Protein AF-A0A1X6MYX6-F1 (afdb_monomer_lite)

Structure (mmCIF, N/CA/C/O backbone):
data_AF-A0A1X6MYX6-F1
#
_entry.id   AF-A0A1X6MYX6-F1
#
loop_
_atom_site.group_PDB
_atom_site.id
_atom_site.type_symbol
_atom_site.label_atom_id
_atom_site.label_alt_id
_atom_site.label_comp_id
_atom_site.label_asym_id
_atom_site.label_entity_id
_atom_site.label_seq_id
_atom_site.pdbx_PDB_ins_code
_atom_site.Cartn_x
_atom_site.Cartn_y
_atom_site.Cartn_z
_atom_site.occupancy
_atom_site.B_iso_or_equiv
_atom_site.auth_seq_id
_atom_site.auth_comp_id
_atom_site.auth_asym_id
_atom_site.auth_atom_id
_atom_site.pdbx_PDB_model_num
ATOM 1 N N . LEU A 1 1 ? 3.324 6.986 -19.826 1.00 62.84 1 LEU A N 1
ATOM 2 C CA . LEU A 1 1 ? 4.546 6.340 -19.281 1.00 62.84 1 LEU A CA 1
ATOM 3 C C . LEU A 1 1 ? 5.886 6.814 -19.891 1.00 62.84 1 LEU A C 1
ATOM 5 O O . LEU A 1 1 ? 6.926 6.411 -19.401 1.00 62.84 1 LEU A O 1
ATOM 9 N N . ARG A 1 2 ? 5.945 7.690 -20.912 1.00 76.62 2 ARG A N 1
ATOM 10 C CA . ARG A 1 2 ? 7.222 7.974 -21.619 1.00 76.62 2 ARG A CA 1
ATOM 11 C C . ARG A 1 2 ? 8.216 8.912 -20.913 1.00 76.62 2 ARG A C 1
ATOM 13 O O . ARG A 1 2 ? 9.395 8.838 -21.212 1.00 76.62 2 ARG A O 1
ATOM 20 N N . LYS A 1 3 ? 7.761 9.781 -20.004 1.00 74.44 3 LYS A N 1
ATOM 21 C CA . LYS A 1 3 ? 8.584 10.874 -19.442 1.00 74.44 3 LYS A CA 1
ATOM 22 C C . LYS A 1 3 ? 9.107 10.627 -18.021 1.00 74.44 3 LYS A C 1
ATOM 24 O O . LYS A 1 3 ? 10.059 11.263 -17.622 1.00 74.44 3 LYS A O 1
ATOM 29 N N . HIS A 1 4 ? 8.522 9.708 -17.255 1.00 81.75 4 HIS A N 1
ATOM 30 C CA . HIS A 1 4 ? 8.927 9.471 -15.855 1.00 81.75 4 HIS A CA 1
ATOM 31 C C . HIS A 1 4 ? 8.952 8.000 -15.478 1.00 81.75 4 HIS A C 1
ATOM 33 O O . HIS A 1 4 ? 9.105 7.670 -14.315 1.00 81.75 4 HIS A O 1
ATOM 39 N N . ASN A 1 5 ? 8.785 7.095 -16.438 1.00 85.44 5 ASN A N 1
ATOM 40 C CA . ASN A 1 5 ? 8.948 5.690 -16.117 1.00 85.44 5 ASN A CA 1
ATOM 41 C C . ASN A 1 5 ? 10.449 5.441 -15.896 1.00 85.44 5 ASN A C 1
ATOM 43 O O . ASN A 1 5 ? 11.215 5.779 -16.806 1.00 85.44 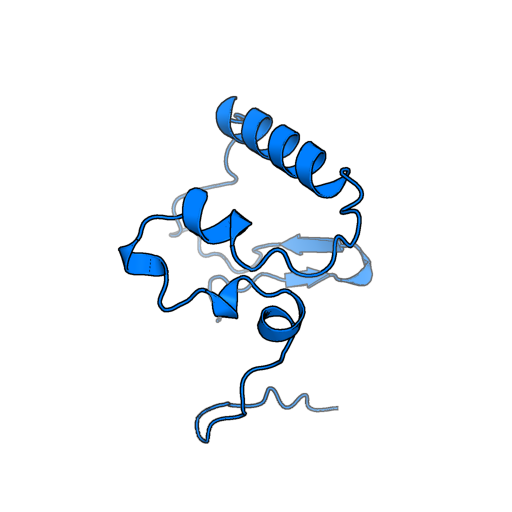5 ASN A O 1
ATOM 47 N N . PRO A 1 6 ? 10.886 4.903 -14.750 1.00 86.44 6 PRO A N 1
ATOM 48 C CA . PRO A 1 6 ? 12.279 4.546 -14.559 1.00 86.44 6 PRO A CA 1
ATOM 49 C C . PRO A 1 6 ? 12.645 3.312 -15.392 1.00 86.44 6 PRO A C 1
ATOM 51 O O . PRO A 1 6 ? 11.796 2.617 -15.954 1.00 86.44 6 PRO A O 1
ATOM 54 N N . GLU A 1 7 ? 13.937 3.060 -15.502 1.00 87.19 7 GLU A N 1
ATOM 55 C CA . GLU A 1 7 ? 14.480 1.765 -15.887 1.00 87.19 7 GLU A CA 1
ATOM 56 C C . GLU A 1 7 ? 14.845 1.017 -14.613 1.00 87.19 7 GLU A C 1
ATOM 58 O O . GLU A 1 7 ? 15.555 1.564 -13.770 1.00 87.19 7 GLU A O 1
ATOM 63 N N . ILE A 1 8 ? 14.339 -0.207 -14.471 1.00 90.62 8 ILE A N 1
ATOM 64 C CA . ILE A 1 8 ? 14.531 -1.038 -13.283 1.00 90.62 8 ILE A CA 1
ATOM 65 C C . ILE A 1 8 ? 15.376 -2.245 -13.682 1.00 90.62 8 ILE A C 1
ATOM 67 O O . ILE A 1 8 ? 15.039 -2.966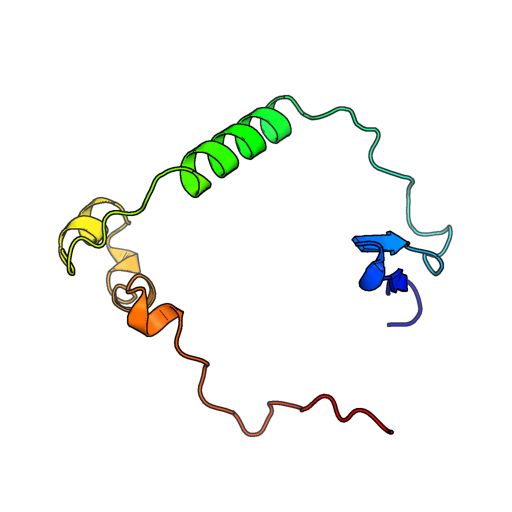 -14.620 1.00 90.62 8 ILE A O 1
ATOM 71 N N . ASN A 1 9 ? 16.475 -2.463 -12.967 1.00 89.69 9 ASN A N 1
ATOM 72 C CA . ASN A 1 9 ? 17.283 -3.667 -13.049 1.00 89.69 9 ASN A CA 1
ATOM 73 C C . ASN A 1 9 ? 17.068 -4.493 -11.778 1.00 89.69 9 ASN A C 1
ATOM 75 O O . ASN A 1 9 ? 17.725 -4.274 -10.762 1.00 89.69 9 ASN A O 1
ATOM 79 N N . TRP A 1 10 ? 16.162 -5.465 -11.861 1.00 87.94 10 TRP A N 1
ATOM 80 C CA . TRP A 1 10 ? 15.807 -6.332 -10.738 1.00 87.94 10 TRP A CA 1
ATOM 81 C C . TRP A 1 10 ? 16.966 -7.211 -10.259 1.00 87.94 10 TRP A C 1
ATOM 83 O O . TRP A 1 10 ? 17.112 -7.410 -9.060 1.00 87.94 10 TRP A O 1
ATOM 93 N N . ALA A 1 11 ? 17.832 -7.677 -11.165 1.00 90.50 11 ALA A N 1
ATOM 94 C CA . ALA A 1 11 ? 18.972 -8.526 -10.809 1.00 90.50 11 ALA A CA 1
ATOM 95 C C . ALA A 1 11 ? 20.018 -7.791 -9.954 1.00 90.50 11 ALA A C 1
ATOM 97 O O . ALA A 1 11 ? 20.698 -8.411 -9.143 1.00 90.50 11 ALA A O 1
ATOM 98 N N . LYS A 1 12 ? 20.150 -6.472 -10.142 1.00 90.25 12 LYS A N 1
ATOM 99 C CA . LYS A 1 12 ? 21.066 -5.618 -9.369 1.00 90.25 12 LYS A CA 1
ATOM 100 C C . LYS A 1 12 ? 20.380 -4.837 -8.246 1.00 90.25 12 LYS A C 1
ATOM 102 O O . LYS A 1 12 ? 21.072 -4.203 -7.460 1.00 90.25 12 LYS A O 1
ATOM 107 N N . GLY A 1 13 ? 19.047 -4.846 -8.185 1.00 87.44 13 GLY A N 1
ATOM 108 C CA . GLY A 1 13 ? 18.282 -4.013 -7.253 1.00 87.44 13 GLY A CA 1
ATOM 109 C C . GLY A 1 13 ? 18.409 -2.509 -7.529 1.00 87.44 13 GLY A C 1
ATOM 110 O O . GLY A 1 13 ? 18.264 -1.697 -6.621 1.00 87.44 13 GLY A O 1
ATOM 111 N N . GLU A 1 14 ? 18.699 -2.120 -8.771 1.00 89.12 14 GLU A N 1
ATOM 112 C CA . GLU A 1 14 ? 18.933 -0.723 -9.148 1.00 89.12 14 GLU A CA 1
ATOM 113 C C . GLU A 1 14 ? 17.778 -0.167 -9.976 1.00 89.12 14 GLU A C 1
ATOM 115 O O . GLU A 1 14 ? 17.177 -0.875 -10.786 1.00 89.12 14 GLU A O 1
ATOM 120 N N . TRP A 1 15 ? 17.522 1.135 -9.865 1.00 87.88 15 TRP A N 1
ATOM 121 C CA . TRP A 1 15 ? 16.570 1.814 -10.736 1.00 87.88 15 TRP A CA 1
ATOM 122 C C . TRP A 1 15 ? 17.018 3.249 -11.061 1.00 87.88 15 TRP A C 1
ATOM 124 O O . TRP A 1 15 ? 17.681 3.905 -10.258 1.00 87.88 15 TRP A O 1
ATOM 134 N N . ARG A 1 16 ? 16.712 3.735 -12.275 1.00 83.94 16 ARG A N 1
ATOM 135 C CA . ARG A 1 16 ? 17.162 5.049 -12.781 1.00 83.94 16 ARG A CA 1
ATOM 136 C C . ARG A 1 16 ? 16.074 5.781 -13.564 1.00 83.94 16 ARG A C 1
ATOM 138 O O . ARG A 1 16 ? 15.423 5.196 -14.423 1.00 83.94 16 ARG A O 1
ATOM 145 N N . TYR A 1 17 ? 15.935 7.091 -13.356 1.00 81.62 17 TYR A N 1
ATOM 146 C CA . TYR A 1 17 ? 15.049 7.959 -14.149 1.00 81.62 17 TYR A CA 1
ATOM 147 C C . TYR A 1 17 ? 15.735 8.483 -15.423 1.00 81.62 17 TYR A C 1
ATOM 149 O O . TYR A 1 17 ? 15.908 9.686 -15.603 1.00 81.62 17 TYR A O 1
ATOM 157 N N . THR A 1 18 ? 16.112 7.582 -16.332 1.00 83.19 18 THR A N 1
ATOM 158 C CA . THR A 1 18 ? 16.796 7.926 -17.599 1.00 83.19 18 THR A CA 1
ATOM 159 C C . THR A 1 18 ? 15.957 8.794 -18.541 1.00 83.19 18 THR A C 1
ATOM 161 O O . THR A 1 18 ? 16.506 9.491 -19.386 1.00 83.19 18 THR A O 1
ATOM 164 N N . ARG A 1 19 ? 14.624 8.773 -18.400 1.00 84.12 19 ARG A N 1
ATOM 165 C CA . ARG A 1 19 ? 13.675 9.463 -19.295 1.00 84.12 19 ARG A CA 1
ATOM 166 C C . ARG A 1 19 ? 13.100 10.770 -18.746 1.00 84.12 19 ARG A C 1
ATOM 168 O O . ARG A 1 19 ? 12.248 11.362 -19.407 1.00 84.12 19 ARG A O 1
ATOM 175 N N . CYS A 1 20 ? 13.521 11.1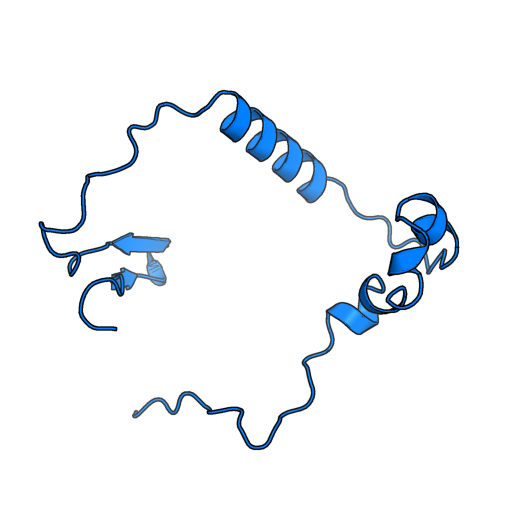97 -17.554 1.00 82.00 20 CYS A N 1
ATOM 176 C CA . CYS A 1 20 ? 13.001 12.407 -16.920 1.00 82.00 20 CYS A CA 1
ATOM 177 C C . CYS A 1 20 ? 13.402 13.658 -17.724 1.00 82.00 20 CYS A C 1
ATOM 179 O O . CYS A 1 20 ? 14.599 13.904 -17.872 1.00 82.00 20 CYS A O 1
ATOM 181 N N . PRO A 1 21 ? 12.448 14.445 -18.261 1.00 81.56 21 PRO A N 1
ATOM 182 C CA . PRO A 1 21 ? 12.771 15.653 -19.013 1.00 81.56 21 PRO A CA 1
ATOM 183 C C . PRO A 1 21 ? 13.351 16.734 -18.095 1.00 81.56 21 PRO A C 1
ATOM 185 O O . PRO A 1 21 ? 12.947 16.859 -16.941 1.00 81.56 21 PRO A O 1
ATOM 188 N N . GLU A 1 22 ? 14.235 17.577 -18.628 1.00 77.12 22 GLU A N 1
ATOM 189 C CA . GLU A 1 22 ? 14.911 18.644 -17.867 1.00 77.12 22 GLU A CA 1
ATOM 190 C C . GLU A 1 22 ? 13.958 19.706 -17.302 1.00 77.12 22 GLU A C 1
ATOM 192 O O . GLU A 1 22 ? 14.264 20.351 -16.303 1.00 77.12 22 GLU A O 1
ATOM 197 N N . SER A 1 23 ? 12.772 19.852 -17.902 1.00 81.62 23 SER A N 1
ATOM 198 C CA . SER A 1 23 ? 11.694 20.698 -17.379 1.00 81.62 23 SER A CA 1
ATOM 199 C C . SER A 1 23 ? 11.137 20.202 -16.040 1.00 81.62 23 SER A C 1
ATOM 201 O O . SER A 1 23 ? 10.365 20.907 -15.395 1.00 81.62 23 SER A O 1
ATOM 203 N N . CYS A 1 24 ? 11.475 18.979 -15.629 1.00 78.50 24 CYS A N 1
ATOM 204 C CA . CYS A 1 24 ? 11.161 18.470 -14.308 1.00 78.50 24 CYS A CA 1
ATOM 205 C C . CYS A 1 24 ? 12.114 19.123 -13.292 1.00 78.50 24 CYS A C 1
ATOM 207 O O . CYS A 1 24 ? 13.264 18.715 -13.134 1.00 78.50 24 CYS A O 1
ATOM 209 N N . ALA A 1 25 ? 11.652 20.173 -12.616 1.00 66.00 25 ALA A N 1
ATOM 210 C CA . ALA A 1 25 ? 12.425 20.838 -11.570 1.00 66.00 25 ALA A CA 1
ATOM 211 C C . ALA A 1 25 ? 12.521 19.959 -10.299 1.00 66.00 25 ALA A C 1
ATOM 213 O O . ALA A 1 25 ? 11.541 19.317 -9.927 1.00 66.00 25 ALA A O 1
ATOM 214 N N . PRO A 1 26 ? 13.649 19.978 -9.567 1.00 57.34 26 PRO A N 1
ATOM 215 C CA . PRO A 1 26 ? 14.942 19.504 -10.043 1.00 57.34 26 PRO A CA 1
ATOM 216 C C . PRO A 1 26 ? 15.554 18.436 -9.117 1.00 57.34 26 PRO A C 1
ATOM 218 O O . PRO A 1 26 ? 15.290 18.408 -7.922 1.00 57.34 26 PRO A O 1
ATOM 221 N N . LYS A 1 27 ? 16.446 17.638 -9.723 1.00 56.19 27 LYS A N 1
ATOM 222 C CA . LYS A 1 27 ? 17.715 17.086 -9.202 1.00 56.19 27 LYS A CA 1
ATOM 223 C C . LYS A 1 27 ? 17.667 16.471 -7.808 1.00 56.19 27 LYS A C 1
ATOM 225 O O . LYS A 1 27 ? 17.494 17.197 -6.841 1.00 56.19 27 LYS A O 1
ATOM 230 N N . ALA A 1 28 ? 17.916 15.152 -7.777 1.00 53.72 28 ALA A N 1
ATOM 231 C CA . ALA A 1 28 ? 18.301 14.337 -6.623 1.00 53.72 28 ALA A CA 1
ATOM 232 C C . ALA A 1 28 ? 18.185 15.111 -5.318 1.00 53.72 28 ALA A C 1
ATOM 234 O O . ALA A 1 28 ? 19.051 15.951 -5.050 1.00 53.72 28 ALA A O 1
ATOM 235 N N . ARG A 1 29 ? 17.105 14.848 -4.560 1.00 51.62 29 ARG A N 1
ATOM 236 C CA . ARG A 1 29 ? 16.974 15.310 -3.178 1.00 51.62 29 ARG A CA 1
ATOM 237 C C . ARG A 1 29 ? 18.374 15.280 -2.588 1.00 51.62 29 ARG A C 1
ATOM 239 O O . ARG A 1 29 ? 18.979 14.208 -2.526 1.00 51.62 29 ARG A O 1
ATOM 246 N N . LYS A 1 30 ? 18.930 16.458 -2.278 1.00 48.88 30 LYS A N 1
ATOM 247 C CA . LYS A 1 30 ? 20.142 16.506 -1.470 1.00 48.88 30 LYS A CA 1
ATOM 248 C C . LYS A 1 30 ? 19.817 15.597 -0.298 1.00 48.88 30 LYS A C 1
ATOM 250 O O . LYS A 1 30 ? 18.740 15.748 0.278 1.00 48.88 30 LYS A O 1
ATOM 255 N N . THR A 1 31 ? 20.680 14.638 -0.002 1.00 52.53 31 THR A N 1
ATOM 256 C CA . THR A 1 31 ? 20.611 13.846 1.223 1.00 52.53 31 THR A CA 1
ATOM 257 C C . THR A 1 31 ? 20.911 14.775 2.400 1.00 52.53 31 THR A C 1
ATOM 259 O O . THR A 1 31 ? 21.890 14.610 3.114 1.00 52.53 31 THR A O 1
ATOM 262 N N . ASN A 1 32 ? 20.102 15.815 2.573 1.00 49.78 32 ASN A N 1
ATOM 263 C CA . ASN A 1 32 ? 19.786 16.318 3.882 1.00 49.78 32 ASN A CA 1
ATOM 264 C C . ASN A 1 32 ? 18.805 15.262 4.358 1.00 49.78 32 ASN A C 1
ATOM 266 O O . ASN A 1 32 ? 17.628 15.317 4.014 1.00 49.78 32 ASN A O 1
ATOM 270 N N . HIS A 1 33 ? 19.341 14.198 4.951 1.00 55.31 33 HIS A N 1
ATOM 271 C CA . HIS A 1 33 ? 18.510 13.249 5.660 1.00 55.31 33 HIS A CA 1
ATOM 272 C C . HIS A 1 33 ? 17.797 14.104 6.695 1.00 55.31 33 HIS A C 1
ATOM 274 O O . HIS A 1 33 ? 18.451 14.641 7.593 1.00 55.31 33 HIS A O 1
ATOM 280 N N . ASP A 1 34 ? 16.518 14.375 6.454 1.00 67.31 34 ASP A N 1
ATOM 281 C CA . ASP A 1 34 ? 15.727 15.099 7.422 1.00 67.31 34 ASP A CA 1
ATOM 282 C C . ASP A 1 34 ? 15.858 14.295 8.723 1.00 67.31 34 ASP A C 1
ATOM 284 O O . ASP A 1 34 ? 15.725 13.065 8.679 1.00 67.31 34 ASP A O 1
ATOM 288 N N . PRO A 1 35 ? 16.235 14.901 9.857 1.00 72.88 35 PRO A N 1
ATOM 289 C CA . PRO A 1 35 ? 16.249 14.175 11.120 1.00 72.88 35 PRO A CA 1
ATOM 290 C C . PRO A 1 35 ? 14.912 13.458 11.376 1.00 72.88 35 PRO A C 1
ATOM 292 O O . PRO A 1 35 ? 14.918 12.384 11.976 1.00 72.88 35 PRO A O 1
ATOM 295 N N . GLU A 1 36 ? 13.800 13.973 10.842 1.00 75.50 36 GLU A N 1
ATOM 296 C CA . GLU A 1 36 ? 12.503 13.292 10.845 1.00 75.50 36 GLU A CA 1
ATOM 297 C C . GLU A 1 36 ? 12.491 12.026 9.966 1.00 75.50 36 GLU A C 1
ATOM 299 O O . GLU A 1 36 ? 11.980 10.995 10.397 1.00 75.50 36 GLU A O 1
ATOM 304 N N . ASP A 1 37 ? 13.111 12.038 8.779 1.00 77.12 37 ASP A N 1
ATOM 305 C CA . ASP A 1 37 ? 13.224 10.857 7.903 1.00 77.12 37 ASP A CA 1
ATOM 306 C C . ASP A 1 37 ? 14.046 9.736 8.565 1.00 77.12 37 ASP A C 1
ATOM 308 O O . ASP A 1 37 ? 13.709 8.557 8.443 1.00 77.12 37 ASP A O 1
ATOM 312 N N . LEU A 1 38 ? 15.120 10.095 9.278 1.00 78.38 38 LEU A N 1
ATOM 313 C CA . LEU A 1 38 ? 15.946 9.151 10.043 1.00 78.38 38 LEU A CA 1
ATOM 314 C C . LEU A 1 38 ? 15.170 8.532 11.202 1.00 78.38 38 LEU A C 1
ATOM 316 O O . LEU A 1 38 ? 15.178 7.314 11.373 1.00 78.38 38 LEU A O 1
ATOM 320 N N . GLN A 1 39 ? 14.472 9.373 11.964 1.00 82.19 39 GLN A N 1
ATOM 321 C CA . GLN A 1 39 ? 13.629 8.938 13.070 1.00 82.19 39 GLN A CA 1
ATOM 322 C C . GLN A 1 39 ? 12.512 8.006 12.582 1.00 82.19 39 GLN A C 1
ATOM 324 O O . GLN A 1 39 ? 12.237 6.981 13.207 1.00 82.19 39 GLN A O 1
ATOM 329 N N . MET A 1 40 ? 11.901 8.320 11.437 1.00 80.38 40 MET A N 1
ATOM 330 C CA . MET A 1 40 ? 10.892 7.473 10.808 1.00 80.38 40 MET A CA 1
ATOM 331 C C . MET A 1 40 ? 11.474 6.143 10.321 1.00 80.38 40 MET A C 1
ATOM 333 O O . MET A 1 40 ? 10.853 5.101 10.526 1.00 80.38 40 MET A O 1
ATOM 337 N N . ALA A 1 41 ? 12.665 6.143 9.718 1.00 84.00 41 ALA A N 1
ATOM 338 C CA . ALA A 1 41 ? 13.328 4.918 9.278 1.00 84.00 41 ALA A CA 1
ATOM 339 C C . ALA A 1 41 ? 13.684 3.995 10.457 1.00 84.00 41 ALA A C 1
ATOM 341 O O . ALA A 1 41 ? 13.456 2.787 10.386 1.00 84.00 41 ALA A O 1
ATOM 342 N N . GLU A 1 42 ? 14.188 4.558 11.556 1.00 84.06 42 GLU A N 1
ATOM 343 C CA . GLU A 1 42 ? 14.510 3.812 12.774 1.00 84.06 42 GLU A CA 1
ATOM 344 C C . GLU A 1 42 ? 13.251 3.238 13.439 1.00 84.06 42 GLU A C 1
ATOM 346 O O . GLU A 1 42 ? 13.223 2.071 13.834 1.00 84.06 42 GLU A O 1
ATOM 351 N N . PHE A 1 43 ? 12.168 4.019 13.482 1.00 83.44 43 PHE A N 1
ATOM 352 C CA . PHE A 1 43 ? 10.875 3.564 13.985 1.00 83.44 43 PHE A CA 1
ATOM 353 C C . PHE A 1 43 ? 10.312 2.398 13.161 1.00 83.44 43 PHE A C 1
ATOM 355 O O . PHE A 1 43 ? 9.886 1.388 13.725 1.00 83.44 43 PHE A O 1
ATOM 362 N N . VAL A 1 44 ? 10.366 2.491 11.829 1.00 84.69 44 VAL A N 1
ATOM 363 C CA . VAL A 1 44 ? 9.927 1.412 10.930 1.00 84.69 44 VAL A CA 1
ATOM 364 C C . VAL A 1 44 ? 10.788 0.162 11.114 1.00 84.69 44 VAL A C 1
ATOM 366 O O . VAL A 1 44 ? 10.243 -0.934 11.224 1.00 84.69 44 VAL A O 1
ATOM 369 N N . ALA A 1 45 ? 12.112 0.304 11.221 1.00 85.31 45 ALA A N 1
ATOM 370 C CA . ALA A 1 45 ? 13.005 -0.822 11.487 1.00 85.31 45 ALA A CA 1
ATOM 371 C C . ALA A 1 45 ? 12.696 -1.495 12.837 1.00 85.31 45 ALA A C 1
ATOM 373 O O . ALA A 1 45 ? 12.693 -2.721 12.932 1.00 85.31 45 ALA A O 1
ATOM 374 N N . SER A 1 46 ? 12.376 -0.712 13.872 1.00 82.56 46 SER A N 1
ATOM 375 C CA . SER A 1 46 ? 11.959 -1.237 15.176 1.00 82.56 46 SER A CA 1
ATOM 376 C C . SER A 1 46 ? 10.647 -2.022 15.105 1.00 82.56 46 SER A C 1
ATOM 378 O O . SER A 1 46 ? 10.516 -3.031 15.793 1.00 82.56 46 SER A O 1
ATOM 380 N N . ILE A 1 47 ? 9.689 -1.594 14.277 1.00 79.19 47 ILE A N 1
ATOM 381 C CA . ILE A 1 47 ? 8.428 -2.321 14.069 1.00 79.19 47 ILE A CA 1
ATOM 382 C C . ILE A 1 47 ? 8.674 -3.636 13.329 1.00 79.19 47 ILE A C 1
ATOM 384 O O . ILE A 1 47 ? 8.160 -4.663 13.755 1.00 79.19 47 ILE A O 1
ATOM 388 N N . LEU A 1 48 ? 9.463 -3.617 12.252 1.00 75.81 48 LEU A N 1
ATOM 389 C CA . LEU A 1 48 ? 9.717 -4.805 11.428 1.00 75.81 48 LEU A CA 1
ATOM 390 C C . LEU A 1 48 ? 10.510 -5.894 12.164 1.00 75.81 48 LEU A C 1
ATOM 392 O O . LEU A 1 48 ? 10.335 -7.069 11.867 1.00 75.81 48 LEU A O 1
ATOM 396 N N . ASN A 1 49 ? 11.366 -5.507 13.113 1.00 75.19 49 ASN A N 1
ATOM 397 C CA . ASN A 1 49 ? 12.161 -6.435 13.921 1.00 75.19 49 ASN A CA 1
ATOM 398 C C . ASN A 1 49 ? 11.426 -6.959 15.163 1.00 75.19 49 ASN A C 1
ATOM 400 O O . ASN A 1 49 ? 11.986 -7.772 15.896 1.00 75.19 49 ASN A O 1
ATOM 404 N N . LYS A 1 50 ? 10.217 -6.466 15.459 1.00 72.00 50 LYS A N 1
ATOM 405 C CA . LYS A 1 50 ? 9.387 -7.076 16.495 1.00 72.00 50 LYS A CA 1
ATOM 406 C C . LYS A 1 50 ? 8.741 -8.309 15.891 1.00 72.00 50 LYS A C 1
ATOM 408 O O . LYS A 1 50 ? 7.873 -8.180 15.032 1.00 72.00 50 LYS A O 1
ATOM 413 N N . ASP A 1 51 ? 9.162 -9.474 16.369 1.00 54.72 51 ASP A N 1
ATOM 414 C CA . ASP A 1 51 ? 8.438 -10.720 16.163 1.00 54.72 51 ASP A CA 1
ATOM 415 C C . ASP A 1 51 ? 6.992 -10.482 16.611 1.00 54.72 51 ASP A C 1
ATOM 417 O O . ASP A 1 51 ? 6.711 -10.234 17.788 1.00 54.72 51 ASP A O 1
ATOM 421 N N . VAL A 1 52 ? 6.079 -10.427 15.640 1.00 60.19 52 VAL A N 1
ATOM 422 C CA . VAL A 1 52 ? 4.651 -10.378 15.924 1.00 60.19 52 VAL A CA 1
ATOM 423 C C . VAL A 1 52 ? 4.313 -11.774 16.414 1.00 60.19 52 VAL A C 1
ATOM 425 O O . VAL A 1 52 ? 4.127 -12.686 15.614 1.00 60.19 52 VAL A O 1
ATOM 428 N N . GLU A 1 53 ? 4.311 -11.946 17.734 1.00 56.94 53 GLU A N 1
ATOM 429 C CA . GLU A 1 53 ? 3.657 -13.084 18.368 1.00 56.94 53 GLU A CA 1
ATOM 430 C C . GLU A 1 53 ? 2.244 -13.151 17.771 1.00 56.94 53 GLU A C 1
ATOM 432 O O . GLU A 1 53 ? 1.486 -12.175 17.846 1.00 56.94 53 GLU A O 1
ATOM 437 N N . GLU A 1 54 ? 1.934 -14.257 17.087 1.00 59.28 54 GLU A N 1
ATOM 438 C CA . GLU A 1 54 ? 0.604 -14.544 16.552 1.00 59.28 54 GLU A CA 1
ATOM 439 C C . GLU A 1 54 ? -0.343 -14.755 17.739 1.00 59.28 54 GLU A C 1
ATOM 441 O O . GLU A 1 54 ? -0.666 -15.872 18.127 1.00 59.28 54 GLU A O 1
ATOM 446 N N . GLU A 1 55 ? -0.746 -13.660 18.378 1.00 55.44 55 GLU A N 1
ATOM 447 C CA . GLU A 1 55 ? -1.814 -13.673 19.361 1.00 55.44 55 GLU A CA 1
ATOM 448 C C . GLU A 1 55 ? -3.137 -13.636 18.604 1.00 55.44 55 GLU A C 1
ATOM 450 O O . GLU A 1 55 ? -3.545 -12.620 18.029 1.00 55.44 55 GLU A O 1
ATOM 455 N N . ASP A 1 56 ? -3.797 -14.786 18.596 1.00 49.19 56 ASP A N 1
ATOM 456 C CA . ASP A 1 56 ? -5.127 -15.010 18.058 1.00 49.19 56 ASP A CA 1
ATOM 457 C C . ASP A 1 56 ? -6.089 -13.873 18.445 1.00 49.19 56 ASP A C 1
ATOM 459 O O . ASP A 1 56 ? -6.570 -13.771 19.571 1.00 49.19 56 ASP A O 1
ATOM 463 N N . ALA A 1 57 ? -6.410 -13.030 17.465 1.00 51.69 57 ALA A N 1
ATOM 464 C CA . ALA A 1 57 ? -7.676 -12.318 17.336 1.00 51.69 57 ALA A CA 1
ATOM 465 C C . ALA A 1 57 ? -8.283 -11.717 18.625 1.00 51.69 57 ALA A C 1
ATOM 467 O O . ALA A 1 57 ? -9.460 -11.954 18.917 1.00 51.69 57 ALA A O 1
ATOM 468 N N . ASP A 1 58 ? -7.581 -10.816 19.319 1.00 56.84 58 ASP A N 1
ATOM 469 C CA . ASP A 1 58 ? -8.297 -9.850 20.162 1.00 56.84 58 ASP A CA 1
ATOM 470 C C . ASP A 1 58 ? -8.968 -8.790 19.269 1.00 56.84 58 ASP A C 1
ATOM 472 O O . ASP A 1 58 ? -8.486 -7.676 19.047 1.00 56.84 58 ASP A O 1
ATOM 476 N N . THR A 1 59 ? -10.128 -9.169 18.732 1.00 60.88 59 THR A N 1
ATOM 477 C CA . THR A 1 59 ? -11.024 -8.323 17.922 1.00 60.88 59 THR A CA 1
ATOM 478 C C . THR A 1 59 ? -11.562 -7.098 18.670 1.00 60.88 59 THR A C 1
ATOM 480 O O . THR A 1 59 ? -12.271 -6.278 18.078 1.00 60.88 59 THR A O 1
ATOM 483 N N . THR A 1 60 ? -11.221 -6.940 19.948 1.00 66.50 60 THR A N 1
ATOM 484 C CA . THR A 1 60 ? -11.644 -5.829 20.802 1.00 66.50 60 THR A CA 1
ATOM 485 C C . THR A 1 60 ? -10.514 -4.832 21.042 1.00 66.50 60 THR A C 1
ATOM 487 O O . THR A 1 60 ? -10.783 -3.634 21.129 1.00 66.50 60 THR A O 1
ATOM 490 N N . LYS A 1 61 ? -9.252 -5.287 21.075 1.00 80.00 61 LYS A N 1
ATOM 491 C CA . LYS A 1 61 ? -8.073 -4.439 21.333 1.00 80.00 61 LYS A CA 1
ATOM 492 C C . LYS A 1 61 ? -7.912 -3.314 20.321 1.00 80.00 61 LYS A C 1
ATOM 494 O O . LYS A 1 61 ? -7.597 -2.194 20.700 1.00 80.00 61 LYS A O 1
ATOM 499 N N . TRP A 1 62 ? -8.151 -3.572 19.038 1.00 80.44 62 TRP A N 1
ATOM 500 C CA . TRP A 1 62 ? -7.965 -2.541 18.013 1.00 80.44 62 TRP A CA 1
ATOM 501 C C . TRP A 1 62 ? -9.001 -1.408 18.121 1.00 80.44 62 TRP A C 1
ATOM 503 O O . TRP A 1 62 ? -8.675 -0.264 17.821 1.00 80.44 62 TRP A O 1
ATOM 513 N N . LYS A 1 63 ? -10.219 -1.669 18.621 1.00 85.06 63 LYS A N 1
ATOM 514 C CA . LYS A 1 63 ? -11.265 -0.639 18.763 1.00 85.06 63 LYS A CA 1
ATOM 515 C C . LYS A 1 63 ? -10.870 0.488 19.718 1.00 85.06 63 LYS A C 1
ATOM 517 O O . LYS A 1 63 ? -11.365 1.599 19.577 1.00 85.06 63 LYS A O 1
ATOM 522 N N . SER A 1 64 ? -9.984 0.226 20.680 1.00 88.19 64 SER A N 1
ATOM 523 C CA . SER A 1 64 ? -9.478 1.264 21.586 1.00 88.19 64 SER A CA 1
ATOM 524 C C . SER A 1 64 ? -8.336 2.089 20.983 1.00 88.19 64 SER A C 1
ATOM 526 O O . SER A 1 64 ? -8.092 3.204 21.436 1.00 88.19 64 SER A O 1
ATOM 528 N N . LEU A 1 65 ? -7.652 1.568 19.957 1.00 86.06 65 LEU A N 1
ATOM 529 C CA . LEU A 1 65 ? -6.528 2.231 19.286 1.00 86.06 65 LEU A CA 1
ATOM 530 C C . LEU A 1 65 ? -6.975 3.170 18.161 1.00 86.06 65 LEU A C 1
ATOM 532 O O . LEU A 1 65 ? -6.206 4.033 17.742 1.00 86.06 65 LEU A O 1
ATOM 536 N N . ILE A 1 66 ? -8.191 2.985 17.647 1.00 85.44 66 ILE A N 1
ATOM 537 C CA . ILE A 1 66 ? -8.670 3.651 16.437 1.00 85.44 66 ILE A CA 1
ATOM 538 C C . ILE A 1 66 ? -9.969 4.414 16.744 1.00 85.44 66 ILE A C 1
ATOM 540 O O . ILE A 1 66 ? -10.819 3.896 17.472 1.00 85.44 66 ILE A O 1
ATOM 544 N N . PRO A 1 67 ? -10.158 5.628 16.192 1.00 92.50 67 PRO A N 1
ATOM 545 C CA . PRO A 1 67 ? -11.395 6.389 16.344 1.00 92.50 67 PRO A CA 1
ATOM 546 C C . PRO A 1 67 ? -12.673 5.608 15.999 1.00 92.50 67 PRO A C 1
ATOM 548 O O . PRO A 1 67 ? -12.695 4.818 15.057 1.00 92.50 67 PRO A O 1
ATOM 551 N N . GLU A 1 68 ? -13.760 5.908 16.716 1.00 91.75 68 GLU A N 1
ATOM 552 C CA . GLU A 1 68 ? -15.043 5.186 16.640 1.00 91.75 68 GLU A CA 1
ATOM 553 C C . GLU A 1 68 ? -15.657 5.157 15.232 1.00 91.75 68 GLU A C 1
ATOM 555 O O . GLU A 1 68 ? -16.210 4.141 14.818 1.00 91.75 68 GLU A O 1
ATOM 560 N N . TYR A 1 69 ? -15.487 6.222 14.440 1.00 92.88 69 TYR A N 1
ATOM 561 C CA . TYR A 1 69 ? -16.004 6.271 13.065 1.00 92.88 69 TYR A CA 1
ATOM 562 C C . TYR A 1 69 ? -15.362 5.233 12.129 1.00 92.88 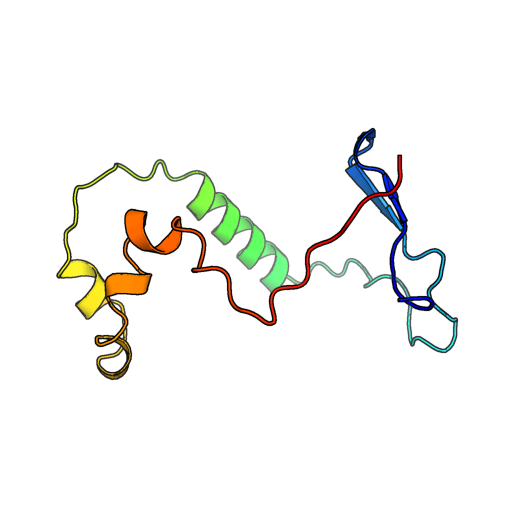69 TYR A C 1
ATOM 564 O O . TYR A 1 69 ? -15.923 4.926 11.084 1.00 92.88 69 TYR A O 1
ATOM 572 N N . LEU A 1 70 ? -14.198 4.682 12.490 1.00 90.00 70 LEU A N 1
ATOM 573 C CA . LEU A 1 70 ? -13.521 3.637 11.721 1.00 90.00 70 LEU A CA 1
ATOM 574 C C . LEU A 1 70 ? -13.896 2.230 12.183 1.00 90.00 70 LEU A C 1
ATOM 576 O O . LEU A 1 70 ? -13.408 1.251 11.617 1.00 90.00 70 LEU A O 1
ATOM 580 N N . HIS A 1 71 ? -14.754 2.096 13.200 1.00 89.75 71 HIS A N 1
ATOM 581 C CA . HIS A 1 71 ? -15.081 0.784 13.749 1.00 89.75 71 HIS A CA 1
ATOM 582 C C . HIS A 1 71 ? -15.871 -0.094 12.767 1.00 89.75 71 HIS A C 1
ATOM 584 O O . HIS A 1 71 ? -15.836 -1.320 12.881 1.00 89.75 71 HIS A O 1
ATOM 590 N N . GLU A 1 72 ? -16.525 0.510 11.771 1.00 91.50 72 GLU A N 1
ATOM 591 C CA . GLU A 1 72 ? -17.201 -0.211 10.686 1.00 91.50 72 GLU A CA 1
ATOM 592 C C . GLU A 1 72 ? -16.231 -0.972 9.766 1.00 91.50 72 GLU A C 1
ATOM 594 O O . GLU A 1 72 ? -16.608 -1.991 9.194 1.00 91.50 72 GLU A O 1
ATOM 599 N N . PHE A 1 73 ? -14.964 -0.547 9.698 1.00 86.94 73 PHE A N 1
ATOM 600 C CA . PHE A 1 73 ? -13.908 -1.162 8.882 1.00 86.94 73 PHE A CA 1
ATOM 601 C C . PHE A 1 73 ? -13.013 -2.106 9.681 1.00 86.94 73 PHE A C 1
ATOM 603 O O . PHE A 1 73 ? -11.890 -2.405 9.279 1.00 86.94 73 PHE A O 1
ATOM 610 N N . GLY A 1 74 ? -13.480 -2.569 10.841 1.00 83.44 74 GLY A N 1
ATOM 611 C CA . GLY A 1 74 ? -12.688 -3.408 11.736 1.00 83.44 74 GLY A CA 1
ATOM 612 C C . GLY A 1 74 ? -12.098 -4.650 11.093 1.00 83.44 74 GLY A C 1
ATOM 613 O O . GLY A 1 74 ? -11.051 -5.151 11.495 1.00 83.44 74 GLY A O 1
ATOM 614 N N . ASP A 1 75 ? -12.767 -5.138 10.062 1.00 81.88 75 ASP A N 1
ATOM 615 C CA . ASP A 1 75 ? -12.363 -6.319 9.342 1.00 81.88 75 ASP A CA 1
ATOM 616 C C . ASP A 1 75 ? -11.197 -6.091 8.368 1.00 81.88 75 ASP A C 1
ATOM 618 O O . ASP A 1 75 ? -10.509 -7.056 8.044 1.00 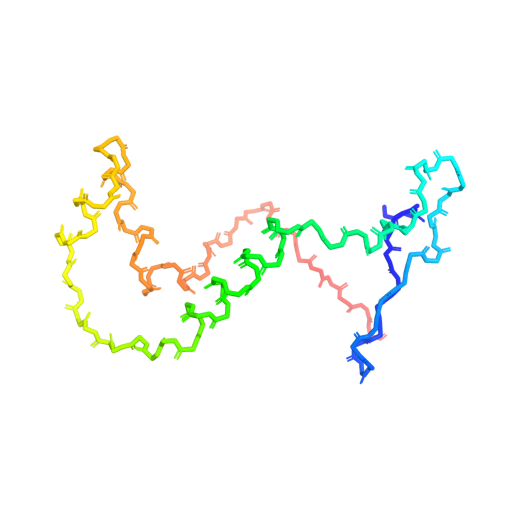81.88 75 ASP A O 1
ATOM 622 N N . VAL A 1 76 ? -10.911 -4.842 7.984 1.00 81.56 76 VAL A N 1
ATOM 623 C CA . VAL A 1 76 ? -9.711 -4.445 7.224 1.00 81.56 76 VAL A CA 1
ATOM 624 C C . VAL A 1 76 ? -8.441 -4.652 8.049 1.00 81.56 76 VAL A C 1
ATOM 626 O O . VAL A 1 76 ? -7.393 -4.985 7.502 1.00 81.56 76 VAL A O 1
ATOM 629 N N . PHE A 1 77 ? -8.530 -4.505 9.373 1.00 77.38 77 PHE A N 1
ATOM 630 C CA . PHE A 1 77 ? -7.399 -4.696 10.284 1.00 77.38 77 PHE A CA 1
ATOM 631 C C . PHE A 1 77 ? -7.136 -6.172 10.623 1.00 77.38 77 PHE A C 1
ATOM 633 O O . PHE A 1 77 ? -6.167 -6.482 11.311 1.00 77.38 77 PHE A O 1
ATOM 640 N N . SER A 1 78 ? -7.971 -7.101 10.143 1.00 80.81 78 SER A N 1
ATOM 641 C CA . SER A 1 78 ? -7.708 -8.534 10.270 1.00 80.81 78 SER A CA 1
ATOM 642 C C . SER A 1 78 ? -6.673 -8.969 9.238 1.00 80.81 78 SER A C 1
ATOM 644 O O . SER A 1 78 ? -6.935 -8.887 8.041 1.00 80.81 78 SER A O 1
ATOM 646 N N . GLN A 1 79 ? -5.551 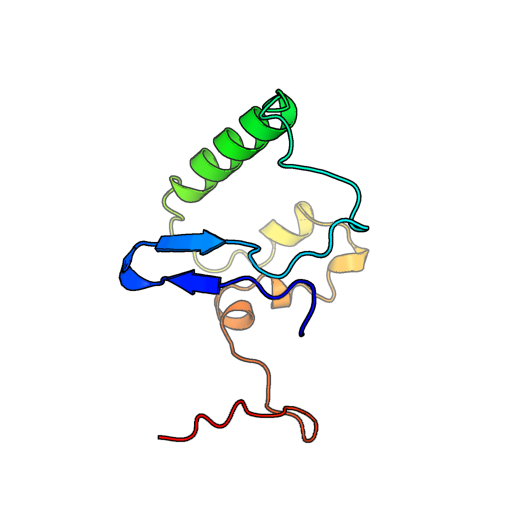-9.524 9.700 1.00 78.62 79 GLN A N 1
ATOM 647 C CA . GLN A 1 79 ? -4.480 -10.046 8.843 1.00 78.62 79 GLN A CA 1
ATOM 648 C C . GLN A 1 79 ? -5.004 -10.980 7.738 1.00 78.62 79 GLN A C 1
ATOM 650 O O . GLN A 1 79 ? -4.776 -10.765 6.553 1.00 78.62 79 GLN A O 1
ATOM 655 N N . LYS A 1 80 ? -5.823 -11.970 8.107 1.00 81.06 80 LYS A N 1
ATOM 656 C CA . LYS A 1 80 ? -6.396 -12.925 7.148 1.00 81.06 80 LYS A CA 1
ATOM 657 C C . LYS A 1 80 ? -7.247 -12.259 6.058 1.00 81.06 80 LYS A C 1
ATOM 659 O O . LYS A 1 80 ? -7.322 -12.761 4.938 1.00 81.06 80 LYS A O 1
ATOM 664 N N . LYS A 1 81 ? -7.960 -11.177 6.389 1.00 80.62 81 LYS A N 1
ATOM 665 C CA . LYS A 1 81 ? -8.788 -10.447 5.421 1.00 80.62 81 LYS A CA 1
ATOM 666 C C . LYS A 1 81 ? -7.967 -9.458 4.598 1.00 80.62 81 LYS A C 1
ATOM 668 O O . LYS A 1 81 ? -8.267 -9.314 3.418 1.00 80.62 81 LYS A O 1
ATOM 673 N N . SER A 1 82 ? -6.950 -8.823 5.180 1.00 82.62 82 SER A N 1
ATOM 674 C CA . SER A 1 82 ? -6.078 -7.878 4.476 1.00 82.62 82 SER A CA 1
ATOM 675 C C . SER A 1 82 ? -5.161 -8.567 3.462 1.00 82.62 82 SER A C 1
ATOM 677 O O . SER A 1 82 ? -4.882 -7.998 2.411 1.00 82.62 82 SER A O 1
ATOM 679 N N . GLU A 1 83 ? -4.760 -9.813 3.721 1.00 85.50 83 GLU A N 1
ATOM 680 C CA . GLU A 1 83 ? -3.962 -10.633 2.797 1.00 85.50 83 GLU A CA 1
ATOM 681 C C . GLU A 1 83 ? -4.778 -11.201 1.620 1.00 85.50 83 GLU A C 1
ATOM 683 O O . GLU A 1 83 ? -4.217 -11.693 0.637 1.00 85.50 83 GLU A O 1
ATOM 688 N N . ARG A 1 84 ? -6.116 -11.146 1.679 1.00 84.94 84 ARG A N 1
ATOM 689 C CA . ARG A 1 84 ? -6.973 -11.663 0.608 1.00 84.94 84 ARG A CA 1
ATOM 690 C C . ARG A 1 84 ? -6.945 -10.719 -0.595 1.00 84.94 84 ARG A C 1
ATOM 692 O O . ARG A 1 84 ? -7.341 -9.562 -0.498 1.00 84.94 84 ARG A O 1
ATOM 699 N N . MET A 1 85 ? -6.599 -11.259 -1.766 1.00 85.75 85 MET A N 1
ATOM 700 C CA . MET A 1 85 ? -6.731 -10.525 -3.027 1.00 85.75 85 MET A CA 1
ATOM 701 C C . MET A 1 85 ? -8.184 -10.070 -3.254 1.00 85.75 85 MET A C 1
ATOM 703 O O . MET A 1 85 ? -9.110 -10.875 -3.073 1.00 85.75 85 MET A O 1
ATOM 707 N N . PRO A 1 86 ? -8.404 -8.810 -3.678 1.00 85.19 86 PRO A N 1
ATOM 708 C CA . PRO A 1 86 ? -9.721 -8.332 -4.064 1.00 85.19 86 PRO A CA 1
ATOM 709 C C . PRO A 1 86 ? -10.346 -9.213 -5.146 1.00 85.19 86 PRO A C 1
ATOM 711 O O . PRO A 1 86 ? -9.660 -9.848 -5.950 1.00 85.19 86 PRO A O 1
ATOM 714 N N . GLU A 1 87 ? -11.672 -9.236 -5.193 1.00 88.81 87 GLU A N 1
ATOM 715 C CA . GLU A 1 87 ? -12.377 -9.911 -6.277 1.00 88.81 87 GLU A CA 1
ATOM 716 C C . GLU A 1 87 ? -12.133 -9.193 -7.601 1.00 88.81 87 GLU A C 1
ATOM 718 O O . GLU A 1 87 ? -12.322 -7.976 -7.681 1.00 88.81 87 GLU A O 1
ATOM 723 N N . ARG A 1 88 ? -11.789 -9.959 -8.644 1.00 88.31 88 ARG A N 1
ATOM 724 C CA . ARG A 1 88 ? -11.593 -9.413 -9.987 1.00 88.31 88 ARG A CA 1
ATOM 725 C C . ARG A 1 88 ? -12.858 -8.718 -10.476 1.00 88.31 88 ARG A C 1
ATOM 727 O O . ARG A 1 88 ? -13.948 -9.294 -10.460 1.00 88.31 88 ARG A O 1
ATOM 734 N N . LYS A 1 89 ? -12.706 -7.491 -10.951 1.00 88.75 89 LYS A N 1
ATOM 735 C CA . LYS A 1 89 ? -13.773 -6.678 -11.528 1.00 88.75 89 LYS A CA 1
ATOM 736 C C . LYS A 1 89 ? -13.686 -6.667 -13.058 1.00 88.75 89 LYS A C 1
ATOM 738 O O . LYS A 1 89 ? -12.616 -6.907 -13.613 1.00 88.75 89 LYS A O 1
ATOM 743 N N . PRO A 1 90 ? -14.787 -6.357 -13.772 1.00 91.06 90 PRO A N 1
ATOM 744 C CA . PRO A 1 90 ? -14.786 -6.298 -15.239 1.00 91.06 90 PRO A CA 1
ATOM 745 C C . PRO A 1 90 ? -13.804 -5.274 -15.829 1.00 91.06 90 PRO A C 1
ATOM 747 O O . PRO A 1 90 ? -13.429 -5.380 -16.990 1.00 91.06 90 PRO A O 1
ATOM 750 N N . TYR A 1 91 ? -13.413 -4.278 -15.032 1.00 88.19 91 TYR A N 1
ATOM 751 C CA . TYR A 1 91 ? -12.456 -3.227 -15.380 1.00 88.19 91 TYR A CA 1
ATOM 752 C C . TYR A 1 91 ? -11.017 -3.528 -14.924 1.00 88.19 91 TYR A C 1
ATOM 754 O O . TYR A 1 91 ? -10.133 -2.697 -15.122 1.00 88.19 91 TYR A O 1
ATOM 762 N N . ASP A 1 92 ? -10.758 -4.698 -14.330 1.00 85.56 92 ASP A N 1
ATOM 763 C CA . ASP A 1 92 ? -9.395 -5.117 -14.005 1.00 85.56 92 ASP A CA 1
ATOM 764 C C . ASP A 1 92 ? -8.685 -5.580 -15.278 1.00 85.56 92 ASP A C 1
ATOM 766 O O . ASP A 1 92 ? -8.884 -6.695 -15.772 1.00 85.56 92 ASP A O 1
ATOM 770 N N . HIS A 1 93 ? -7.841 -4.704 -15.813 1.00 83.50 93 HIS A N 1
ATOM 771 C CA . HIS A 1 93 ? -6.998 -5.003 -16.961 1.00 83.50 93 HIS A CA 1
ATOM 772 C C . HIS A 1 93 ? -5.778 -5.830 -16.528 1.00 83.50 93 HIS A C 1
ATOM 774 O O . HIS A 1 93 ? -5.049 -5.446 -15.613 1.00 83.50 93 HIS A O 1
ATOM 780 N N . GLY A 1 94 ? -5.561 -6.971 -17.188 1.00 82.50 94 GLY A N 1
ATOM 781 C CA . GLY A 1 94 ? -4.325 -7.743 -17.057 1.00 82.50 94 GLY A CA 1
ATOM 782 C C . GLY A 1 94 ? -3.166 -7.060 -17.785 1.00 82.50 94 GLY A C 1
ATOM 783 O O . GLY A 1 94 ? -3.382 -6.311 -18.737 1.00 82.50 94 GLY A O 1
ATOM 784 N N . ILE A 1 95 ? -1.937 -7.309 -17.331 1.00 82.25 95 ILE A N 1
ATOM 785 C CA . ILE A 1 95 ? -0.736 -7.006 -18.113 1.00 82.25 95 ILE A CA 1
ATOM 786 C C . ILE A 1 95 ? -0.387 -8.287 -18.859 1.00 82.25 95 ILE A C 1
ATOM 788 O O . ILE A 1 95 ? 0.123 -9.231 -18.258 1.00 82.25 95 ILE A O 1
ATOM 792 N N . ASP A 1 96 ? -0.694 -8.314 -20.148 1.00 84.88 96 ASP A N 1
ATOM 793 C CA . ASP A 1 96 ? -0.288 -9.401 -21.026 1.00 84.88 96 ASP A CA 1
ATOM 794 C C . ASP A 1 96 ? 1.166 -9.146 -21.448 1.00 84.88 96 ASP A C 1
ATOM 796 O O . ASP A 1 96 ? 1.479 -8.106 -22.033 1.00 84.88 96 ASP A O 1
ATOM 800 N N . PHE A 1 97 ? 2.074 -10.056 -21.096 1.00 78.88 97 PHE A N 1
ATOM 801 C CA . PHE A 1 97 ? 3.453 -10.012 -21.576 1.00 78.88 97 PHE A CA 1
ATOM 802 C C . PHE A 1 97 ? 3.539 -10.821 -22.872 1.00 78.88 97 PHE A C 1
ATOM 804 O O . PHE A 1 97 ? 3.179 -11.996 -22.884 1.00 78.88 97 PHE A O 1
ATOM 811 N N . GLU A 1 98 ? 3.986 -10.187 -23.956 1.00 74.31 98 GLU A N 1
ATOM 812 C CA . GLU A 1 98 ? 4.348 -10.888 -25.193 1.00 74.31 98 GLU A CA 1
ATOM 813 C C . GLU A 1 98 ? 5.693 -11.610 -24.984 1.00 74.31 98 GLU A C 1
ATOM 815 O O . GLU A 1 98 ? 6.608 -11.041 -24.380 1.00 74.31 98 GLU A O 1
ATOM 820 N N . GLU A 1 99 ? 5.768 -12.870 -25.426 1.00 66.19 99 GLU A N 1
ATOM 821 C CA . GLU A 1 99 ? 6.919 -13.783 -25.282 1.00 66.19 99 GLU A CA 1
ATOM 822 C C . GLU A 1 99 ? 8.009 -13.542 -26.340 1.00 66.19 99 GLU A C 1
ATOM 824 O O . GLU A 1 99 ? 7.658 -13.251 -27.510 1.00 66.19 99 GLU A O 1
#

Secondary structure (DSSP, 8-state):
-TTTPPEEETTTTEEE-TT--TTS---S------HHHHHHHHHHHHHHTS--------TTHHHHHS-GGGGGGGGGG-HHHHTSPPPPPTT----PPP-

Organism: NCBI:txid670580

Radius of gyration: 20.9 Å; chains: 1; bounding box: 38×36×47 Å

pLDDT: mean 77.76, std 12.09, range [48.88, 92.88]

Foldseek 3Di:
DQAADWDADPVVRDIGRPRHDPVPPDDDDDPPVPVVVVVVVVVVVVVVPPPPPPDPDPLPVVCVVDDPVCNVVSQCPDPVSVPDDDDDDPPDDDDDDDD

Sequence (99 aa):
LRKHNPEINWAKGEWRYTRCPESCAPKARKTNHDPEDLQMAEFVASILNKDVEEEDADTTKWKSLIPEYLHEFGDVFSQKKSERMPERKPYDHGIDFEE